Protein AF-A0A383DUD3-F1 (afdb_monomer_lite)

pLDDT: mean 82.38, std 15.71, range [41.19, 98.0]

Sequence (95 aa):
MNQDPKHRGFRQVLGIYVSGFALVLSGLLLNPTEAHAHVTDVVITHCTDVLGGKPFGETGVYEKCVGTIYFALDPQNPRNRIIVDLDKAPRNAMG

Organism: NCBI:txid408172

Secondary structure (DSSP, 8-state):
------SSSHHHHHHHHHHHHHHHHHHHH---------EEEEEEEEEEEGGGG---GGG---EEEEEEEEE---TTSGGGGGSTTGGGSPP-TT-

Foldseek 3Di:
DDDDDDDPPPVVVVVVVVVVVVVVVVVVPDDDDDPDPDFPDWFWPDKDWDPNQAQDPPVGTDIDIDTDIDDDDDCPPPVCVVPPCSVVDDDDPVD

Radius of gyration: 30.03 Å; chains: 1; bounding box: 88×54×44 Å

Structure (mmCIF, N/CA/C/O backbone):
data_AF-A0A383DUD3-F1
#
_entry.id   AF-A0A383DUD3-F1
#
loop_
_atom_site.group_PDB
_atom_site.id
_atom_site.type_symbol
_atom_site.label_atom_id
_atom_site.label_alt_id
_atom_site.label_comp_id
_atom_site.label_asym_id
_atom_site.label_entity_id
_atom_site.label_seq_id
_atom_site.pdbx_PDB_ins_code
_atom_site.Cartn_x
_atom_site.Cartn_y
_atom_site.Cartn_z
_atom_site.occupancy
_atom_site.B_iso_or_equiv
_atom_site.auth_seq_id
_atom_site.auth_comp_id
_atom_site.auth_asym_id
_atom_site.auth_atom_id
_atom_site.pdbx_PDB_model_num
ATOM 1 N N . MET A 1 1 ? 66.966 37.232 20.661 1.00 43.78 1 MET A N 1
ATOM 2 C CA . MET A 1 1 ? 66.063 38.177 19.962 1.00 43.78 1 MET A CA 1
ATOM 3 C C . MET A 1 1 ? 66.237 37.907 18.470 1.00 43.78 1 MET A C 1
ATOM 5 O O . MET A 1 1 ? 67.368 38.001 18.034 1.00 43.78 1 MET A O 1
ATOM 9 N N . ASN A 1 2 ? 65.290 37.490 17.636 1.00 41.19 2 ASN A N 1
ATOM 10 C CA . ASN A 1 2 ? 63.842 37.319 17.699 1.00 41.19 2 ASN A CA 1
ATOM 11 C C . ASN A 1 2 ? 63.472 36.262 16.623 1.00 41.19 2 ASN A C 1
ATOM 13 O O . ASN A 1 2 ? 64.225 36.087 15.668 1.00 41.19 2 ASN A O 1
ATOM 17 N N . GLN A 1 3 ? 62.373 35.536 16.810 1.00 53.53 3 GLN A N 1
ATOM 18 C CA . GLN A 1 3 ? 61.916 34.434 15.953 1.00 53.53 3 GLN A CA 1
ATOM 19 C C . GLN A 1 3 ? 61.424 34.921 14.583 1.00 53.53 3 GLN A C 1
ATOM 21 O O . GLN A 1 3 ? 60.824 35.989 14.511 1.00 53.53 3 GLN A O 1
ATOM 26 N N . ASP A 1 4 ? 61.555 34.092 13.541 1.00 51.50 4 ASP A N 1
ATOM 27 C CA . ASP A 1 4 ? 60.751 34.254 12.322 1.00 51.50 4 ASP A CA 1
ATOM 28 C C . ASP A 1 4 ? 60.089 32.916 11.919 1.00 51.50 4 ASP A C 1
ATOM 30 O O . ASP A 1 4 ? 60.698 32.075 11.250 1.00 51.50 4 ASP A O 1
ATOM 34 N N . PRO A 1 5 ? 58.854 32.636 12.385 1.00 55.66 5 PRO A N 1
ATOM 35 C CA . PRO A 1 5 ? 58.134 31.410 12.078 1.00 55.66 5 PRO A CA 1
ATOM 36 C C . PRO A 1 5 ? 57.076 31.690 11.001 1.00 55.66 5 PRO A C 1
ATOM 38 O O . PRO A 1 5 ? 55.918 31.938 11.328 1.00 55.66 5 PRO A O 1
ATOM 41 N N . LYS A 1 6 ? 57.424 31.649 9.704 1.00 58.34 6 LYS A N 1
ATOM 42 C CA . LYS A 1 6 ? 56.444 31.995 8.643 1.00 58.34 6 LYS A CA 1
ATOM 43 C C . LYS A 1 6 ? 56.205 30.960 7.540 1.00 58.34 6 LYS A C 1
ATOM 45 O O . LYS A 1 6 ? 55.457 31.229 6.606 1.00 58.34 6 LYS A O 1
ATOM 50 N N . HIS A 1 7 ? 56.740 29.743 7.650 1.00 52.66 7 HIS A N 1
ATOM 51 C CA . HIS A 1 7 ? 56.608 28.738 6.576 1.00 52.66 7 HIS A CA 1
ATOM 52 C C . HIS A 1 7 ? 55.563 27.633 6.829 1.00 52.66 7 HIS A C 1
ATOM 54 O O . HIS A 1 7 ? 55.370 26.770 5.975 1.00 52.66 7 HIS A O 1
ATOM 60 N N . ARG A 1 8 ? 54.853 27.642 7.970 1.00 57.06 8 ARG A N 1
ATOM 61 C CA . ARG A 1 8 ? 53.909 26.561 8.338 1.00 57.06 8 ARG A CA 1
ATOM 62 C C . ARG A 1 8 ? 52.466 26.732 7.825 1.00 57.06 8 ARG A C 1
ATOM 64 O O . ARG A 1 8 ? 51.769 25.733 7.706 1.00 57.06 8 ARG A O 1
ATOM 71 N N . GLY A 1 9 ? 52.022 27.948 7.480 1.00 55.56 9 GLY A N 1
ATOM 72 C CA . GLY A 1 9 ? 50.594 28.245 7.242 1.00 55.56 9 GLY A CA 1
ATOM 73 C C . GLY A 1 9 ? 50.043 27.971 5.833 1.00 55.56 9 GLY A C 1
ATOM 74 O O . GLY A 1 9 ? 4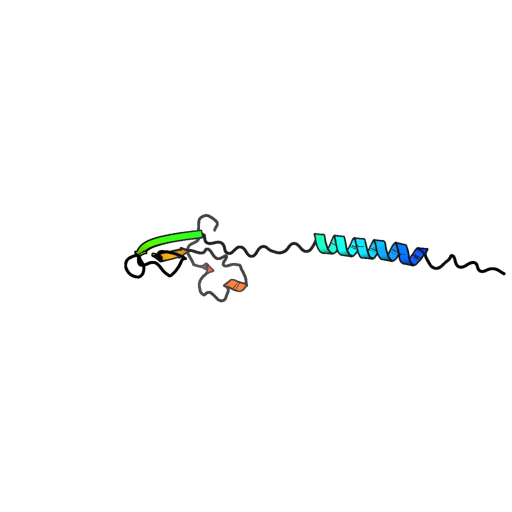8.858 27.690 5.686 1.00 55.56 9 GLY A O 1
ATOM 75 N N . PHE A 1 10 ? 50.869 28.005 4.780 1.00 56.69 10 PHE A N 1
ATOM 76 C CA . PHE A 1 10 ? 50.355 28.010 3.397 1.00 56.69 10 PHE A CA 1
ATOM 77 C C . PHE A 1 10 ? 49.831 26.641 2.922 1.00 56.69 10 PHE A C 1
ATOM 79 O O . PHE A 1 10 ? 48.830 26.556 2.217 1.00 56.69 10 PHE A O 1
ATOM 86 N N . ARG A 1 11 ? 50.462 25.545 3.364 1.00 53.06 11 ARG A N 1
ATOM 87 C CA . ARG A 1 11 ? 50.057 24.173 2.997 1.00 53.06 11 ARG A CA 1
ATOM 88 C C . ARG A 1 11 ? 48.820 23.689 3.764 1.00 53.06 11 ARG A C 1
ATOM 90 O O . ARG A 1 11 ? 48.091 22.846 3.256 1.00 53.06 11 ARG A O 1
ATOM 97 N N . GLN A 1 12 ? 48.579 24.220 4.965 1.00 57.03 12 GLN A N 1
ATOM 98 C CA . GLN A 1 12 ? 47.445 23.827 5.812 1.00 57.03 12 GLN A CA 1
ATOM 99 C C . GLN A 1 12 ? 46.134 24.483 5.361 1.00 57.03 12 GLN A C 1
ATOM 101 O O . GLN A 1 12 ? 45.109 23.813 5.288 1.00 57.03 12 GLN A O 1
ATOM 106 N N . VAL A 1 13 ? 46.176 25.764 4.984 1.00 58.31 13 VAL A N 1
ATOM 107 C CA . VAL A 1 13 ? 44.996 26.520 4.536 1.00 58.31 13 VAL A CA 1
ATOM 108 C C . VAL A 1 13 ? 44.449 25.979 3.209 1.00 58.31 13 VAL A C 1
ATOM 110 O O . VAL A 1 13 ? 43.247 25.761 3.087 1.00 58.31 13 VAL A O 1
ATOM 113 N N . LEU A 1 14 ? 45.322 25.668 2.243 1.00 59.53 14 LEU A N 1
ATOM 114 C CA . LEU A 1 14 ? 44.918 25.084 0.957 1.00 59.53 14 LEU A CA 1
ATOM 115 C C . LEU A 1 14 ? 44.279 23.689 1.122 1.00 59.53 14 LEU A C 1
ATOM 117 O O . LEU A 1 14 ? 43.297 23.376 0.454 1.00 59.53 14 LEU A O 1
ATOM 121 N N . GLY A 1 15 ? 44.789 22.875 2.054 1.00 60.00 15 GLY A N 1
ATOM 122 C CA . GLY A 1 15 ? 44.233 21.556 2.372 1.00 60.00 15 GLY A CA 1
ATOM 123 C C . GLY A 1 15 ? 42.827 21.611 2.982 1.00 60.00 15 GLY A C 1
ATOM 124 O O . GLY A 1 15 ? 41.992 20.767 2.657 1.00 60.00 15 GLY A O 1
ATOM 125 N N . ILE A 1 16 ? 42.535 22.626 3.805 1.00 63.97 16 ILE A N 1
ATOM 126 C CA . ILE A 1 16 ? 41.193 22.860 4.368 1.00 63.97 16 ILE A CA 1
ATOM 127 C C . ILE A 1 16 ? 40.192 23.207 3.263 1.00 63.97 16 ILE A C 1
ATOM 129 O O . ILE A 1 16 ? 39.093 22.660 3.255 1.00 63.97 16 ILE A O 1
ATOM 133 N N . TYR A 1 17 ? 40.572 24.047 2.295 1.00 63.22 17 TYR A N 1
ATOM 134 C CA . TYR A 1 17 ? 39.687 24.399 1.180 1.00 63.22 17 TYR A CA 1
ATOM 135 C C . TYR A 1 17 ? 39.412 23.220 0.246 1.00 63.22 17 TYR A C 1
ATOM 137 O O . TYR A 1 17 ? 38.268 23.024 -0.151 1.00 63.22 17 TYR A O 1
ATOM 145 N N . VAL A 1 18 ? 40.418 22.395 -0.059 1.00 72.31 18 VAL A N 1
ATOM 146 C CA . VAL A 1 18 ? 40.230 21.179 -0.871 1.00 72.31 18 VAL A CA 1
ATOM 147 C C . VAL A 1 18 ? 39.339 20.166 -0.145 1.00 72.31 18 VAL A C 1
ATOM 149 O O . VAL A 1 18 ? 38.449 19.585 -0.759 1.00 72.31 18 VAL A O 1
ATOM 152 N N . SER A 1 19 ? 39.526 19.996 1.167 1.00 68.81 19 SER A N 1
ATOM 153 C CA . SER A 1 19 ? 38.714 19.078 1.980 1.00 68.81 19 SER A CA 1
ATOM 154 C C . SER A 1 19 ? 37.276 19.578 2.145 1.00 68.81 19 SER A C 1
ATOM 156 O O . SER A 1 19 ? 36.333 18.801 2.027 1.00 68.8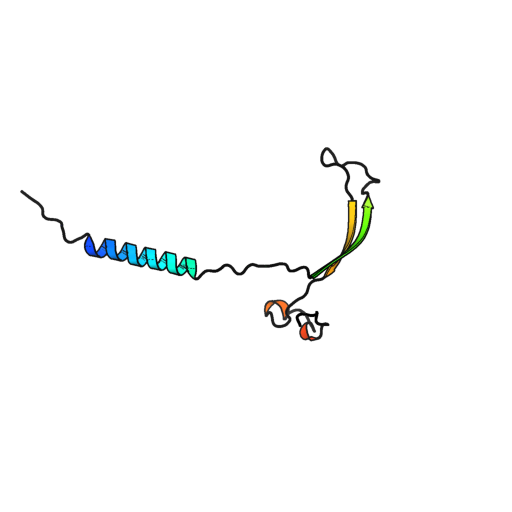1 19 SER A O 1
ATOM 158 N N . GLY A 1 20 ? 37.095 20.884 2.359 1.00 71.62 20 GLY A N 1
ATOM 159 C CA . GLY A 1 20 ? 35.782 21.524 2.415 1.00 71.62 20 GLY A CA 1
ATOM 160 C C . GLY A 1 20 ? 35.049 21.446 1.077 1.00 71.62 20 GLY A C 1
ATOM 161 O O . GLY A 1 20 ? 33.876 21.087 1.043 1.00 71.62 20 GLY A O 1
ATOM 162 N N . PHE A 1 21 ? 35.751 21.685 -0.034 1.00 78.56 21 PHE A N 1
ATOM 163 C CA . PHE A 1 21 ? 35.190 21.547 -1.377 1.00 78.56 21 PHE A CA 1
ATOM 164 C C . PHE A 1 21 ? 34.797 20.098 -1.685 1.00 78.56 21 PHE A C 1
ATOM 166 O O . PHE A 1 21 ? 33.704 19.863 -2.187 1.00 78.56 21 PHE A O 1
ATOM 173 N N . ALA A 1 22 ? 35.630 19.118 -1.320 1.00 78.44 22 ALA A N 1
ATOM 174 C CA . ALA A 1 22 ? 35.321 17.699 -1.497 1.00 78.44 22 ALA A CA 1
ATOM 175 C C . ALA A 1 22 ? 34.101 17.245 -0.674 1.00 78.44 22 ALA A C 1
ATOM 177 O O . ALA A 1 22 ? 33.298 16.454 -1.165 1.00 78.44 22 ALA A O 1
ATOM 178 N N . LEU A 1 23 ? 33.919 17.765 0.546 1.00 79.88 23 LEU A N 1
ATOM 179 C CA . LEU A 1 23 ? 32.739 17.474 1.370 1.00 79.88 23 LEU A CA 1
ATOM 180 C C . LEU A 1 23 ? 31.460 18.091 0.793 1.00 79.88 23 LEU A C 1
ATOM 182 O O . LEU A 1 23 ? 30.428 17.424 0.770 1.00 79.88 23 LEU A O 1
ATOM 186 N N . VAL A 1 24 ? 31.530 19.321 0.275 1.00 80.12 24 VAL A N 1
ATOM 187 C CA . VAL A 1 24 ? 30.397 19.963 -0.412 1.00 80.12 24 VAL A CA 1
ATOM 188 C C . VAL A 1 24 ? 30.046 19.215 -1.701 1.00 80.12 24 VAL A C 1
ATOM 190 O O . VAL A 1 24 ? 28.871 18.963 -1.956 1.00 80.12 24 VAL A O 1
ATOM 193 N N . LEU A 1 25 ? 31.048 18.797 -2.484 1.00 80.94 25 LEU A N 1
ATOM 194 C CA . LEU A 1 25 ? 30.828 18.022 -3.708 1.00 80.94 25 LEU A CA 1
ATOM 195 C C . LEU A 1 25 ? 30.208 16.653 -3.408 1.00 80.94 25 LEU A C 1
ATOM 197 O O . LEU A 1 25 ? 29.281 16.235 -4.091 1.00 80.94 25 LEU A O 1
ATOM 201 N N . SER A 1 26 ? 30.696 15.971 -2.369 1.00 76.50 26 SER A N 1
ATOM 202 C CA . SER A 1 26 ? 30.142 14.694 -1.915 1.00 76.50 26 SER A CA 1
ATOM 203 C C . SER A 1 26 ? 28.686 14.858 -1.470 1.00 76.50 26 SER A C 1
ATOM 205 O O . SER A 1 26 ? 27.815 14.136 -1.941 1.00 76.50 26 SER A O 1
ATOM 207 N N . GLY A 1 27 ? 28.384 15.881 -0.662 1.00 75.69 27 GLY A N 1
ATOM 208 C CA . GLY A 1 27 ? 27.014 16.186 -0.241 1.00 75.69 27 GLY A CA 1
ATOM 209 C C . GLY A 1 27 ? 26.056 16.469 -1.404 1.00 75.69 27 GLY A C 1
ATOM 210 O O . GLY A 1 27 ? 24.899 16.072 -1.339 1.00 75.69 27 GLY A O 1
ATOM 211 N N . LEU A 1 28 ? 26.537 17.087 -2.490 1.00 74.81 28 LEU A N 1
ATOM 212 C CA . LEU A 1 28 ? 25.730 17.352 -3.688 1.00 74.81 28 LEU A CA 1
ATOM 213 C C . LEU A 1 28 ? 25.467 16.090 -4.535 1.00 74.81 28 LEU A C 1
ATOM 215 O O . LEU A 1 28 ? 24.488 16.031 -5.277 1.00 74.81 28 LEU A O 1
ATOM 219 N N . LEU A 1 29 ? 26.337 15.081 -4.441 1.00 77.38 29 LEU A N 1
ATOM 220 C CA . LEU A 1 29 ? 26.216 13.825 -5.188 1.00 77.38 29 LEU A CA 1
ATOM 221 C C . LEU A 1 29 ? 25.350 12.781 -4.467 1.00 77.38 29 LEU A C 1
ATOM 223 O O . LEU A 1 29 ? 24.783 11.906 -5.122 1.00 77.38 29 LEU A O 1
ATOM 227 N N . LEU A 1 30 ? 25.209 12.868 -3.141 1.00 76.94 30 LEU A N 1
ATOM 228 C CA . LEU A 1 30 ? 24.330 11.990 -2.368 1.00 76.94 30 LEU A CA 1
ATOM 229 C C . LEU A 1 30 ? 22.888 12.518 -2.366 1.00 76.94 30 LEU A C 1
ATOM 231 O O . LEU A 1 30 ? 22.425 13.106 -1.393 1.00 76.94 30 LEU A O 1
ATOM 235 N N . ASN A 1 31 ? 22.151 12.257 -3.447 1.00 73.00 31 ASN A N 1
ATOM 236 C CA . ASN A 1 31 ? 20.699 12.432 -3.446 1.00 73.00 31 ASN A CA 1
ATOM 237 C C . ASN A 1 31 ? 20.044 11.208 -2.780 1.00 73.00 31 ASN A C 1
ATOM 239 O O . ASN A 1 31 ? 20.218 10.091 -3.281 1.00 73.00 31 ASN A O 1
ATOM 243 N N . PRO A 1 32 ? 19.306 11.364 -1.664 1.00 72.19 32 PRO A N 1
ATOM 244 C CA . PRO A 1 32 ? 18.534 10.262 -1.111 1.00 72.19 32 PRO A CA 1
ATOM 245 C C . PRO A 1 32 ? 17.482 9.832 -2.137 1.00 72.19 32 PRO 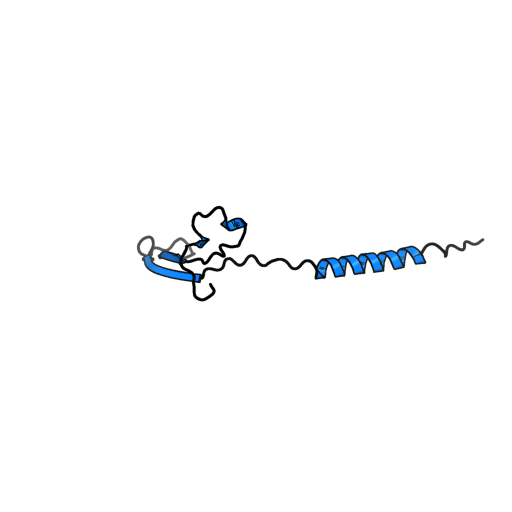A C 1
ATOM 247 O O . PRO A 1 32 ? 16.750 10.657 -2.679 1.00 72.19 32 PRO A O 1
ATOM 250 N N . THR A 1 33 ? 17.412 8.532 -2.421 1.00 71.62 33 THR A N 1
ATOM 251 C CA . THR A 1 33 ? 16.309 7.991 -3.218 1.00 71.62 33 THR A CA 1
ATOM 252 C C . THR A 1 33 ? 15.060 8.021 -2.347 1.00 71.62 33 THR A C 1
ATOM 254 O O . THR A 1 33 ? 15.006 7.363 -1.307 1.00 71.62 33 THR A O 1
ATOM 257 N N . GLU A 1 34 ? 14.079 8.840 -2.720 1.00 64.12 34 GLU A N 1
ATOM 258 C CA . GLU A 1 34 ? 12.811 8.894 -2.002 1.00 64.12 34 GLU A CA 1
ATOM 259 C C . GLU A 1 34 ? 12.120 7.531 -2.112 1.00 64.12 34 GLU A C 1
ATOM 261 O O . GLU A 1 34 ? 11.746 7.074 -3.195 1.00 64.12 34 GLU A O 1
ATOM 266 N N . ALA A 1 35 ? 11.976 6.853 -0.975 1.00 63.22 35 ALA A N 1
ATOM 267 C CA . ALA A 1 35 ? 11.191 5.635 -0.877 1.00 63.22 35 ALA A CA 1
ATOM 268 C C . ALA A 1 35 ? 9.704 6.015 -0.862 1.00 63.22 35 ALA A C 1
ATOM 270 O O . ALA A 1 35 ? 9.089 6.136 0.195 1.00 63.22 35 ALA A O 1
ATOM 271 N N . HIS A 1 36 ? 9.132 6.234 -2.044 1.00 65.25 36 HIS A N 1
ATOM 272 C CA . HIS A 1 36 ? 7.698 6.461 -2.194 1.00 65.25 36 HIS A CA 1
ATOM 273 C C . HIS A 1 36 ? 6.939 5.141 -2.071 1.00 65.25 36 HIS A C 1
ATOM 275 O O . HIS A 1 36 ? 7.099 4.239 -2.894 1.00 65.25 36 HIS A O 1
ATOM 281 N N . ALA A 1 37 ? 6.080 5.029 -1.059 1.00 64.25 37 ALA A N 1
ATOM 282 C CA . ALA A 1 37 ? 5.080 3.971 -0.991 1.00 64.25 37 ALA A CA 1
ATOM 283 C C . ALA A 1 37 ? 3.884 4.384 -1.861 1.00 64.25 37 ALA A C 1
ATOM 285 O O . ALA A 1 37 ? 2.962 5.047 -1.391 1.00 64.25 37 ALA A O 1
ATOM 286 N N . HIS A 1 38 ? 3.931 4.061 -3.154 1.00 74.88 38 HIS A N 1
ATOM 287 C CA . HIS A 1 38 ? 2.900 4.495 -4.095 1.00 74.88 38 HIS A CA 1
ATOM 288 C C . HIS A 1 38 ? 1.684 3.559 -4.038 1.00 74.88 38 HIS A C 1
ATOM 290 O O . HIS A 1 38 ? 1.655 2.496 -4.660 1.00 74.88 38 HIS A O 1
ATOM 296 N N . VAL A 1 39 ? 0.681 3.952 -3.254 1.00 87.88 39 VAL A N 1
ATOM 297 C CA . VAL A 1 39 ? -0.670 3.388 -3.341 1.00 87.88 39 VAL A CA 1
ATOM 298 C C . VAL A 1 39 ? -1.292 3.888 -4.638 1.00 87.88 39 VAL A C 1
ATOM 300 O O . VAL A 1 39 ? -1.351 5.094 -4.860 1.00 87.88 39 VAL A O 1
ATOM 303 N N . THR A 1 40 ? -1.740 2.979 -5.500 1.00 90.94 40 THR A N 1
ATOM 304 C CA . THR A 1 40 ? -2.370 3.368 -6.769 1.00 90.94 40 THR A CA 1
ATOM 305 C C . THR A 1 40 ? -3.865 3.580 -6.632 1.00 90.94 40 THR A C 1
ATOM 307 O O . THR A 1 40 ? -4.426 4.355 -7.397 1.00 90.94 40 THR A O 1
ATOM 310 N N . ASP A 1 41 ? -4.509 2.887 -5.688 1.00 92.06 41 ASP A N 1
ATOM 311 C CA . ASP A 1 41 ? -5.935 3.066 -5.424 1.00 92.06 41 ASP A CA 1
ATOM 312 C C . ASP A 1 41 ? -6.321 2.622 -4.002 1.00 92.06 41 ASP A C 1
ATOM 314 O O . ASP A 1 41 ? -5.707 1.712 -3.433 1.00 92.06 41 ASP A O 1
ATOM 318 N N . VAL A 1 42 ? -7.355 3.248 -3.438 1.00 95.12 42 VAL A N 1
ATOM 319 C CA . VAL A 1 42 ? -7.948 2.906 -2.138 1.00 95.12 42 VAL A CA 1
ATOM 320 C C . VAL A 1 42 ? -9.459 2.837 -2.289 1.00 95.12 42 VAL A C 1
ATOM 322 O O . VAL A 1 42 ? -10.140 3.853 -2.407 1.00 95.12 42 VAL A O 1
ATOM 325 N N . VAL A 1 43 ? -9.999 1.627 -2.204 1.00 97.19 43 VAL A N 1
ATOM 326 C CA . VAL A 1 43 ? -11.436 1.377 -2.305 1.00 97.19 43 VAL A CA 1
ATOM 327 C C . VAL A 1 43 ? -11.980 1.047 -0.924 1.00 97.19 43 VAL A C 1
ATOM 329 O O . VAL A 1 43 ? -11.780 -0.057 -0.422 1.00 97.19 43 VAL A O 1
ATOM 332 N N . ILE A 1 44 ? -12.695 1.985 -0.304 1.00 97.69 44 ILE A N 1
ATOM 333 C CA . ILE A 1 44 ? -13.409 1.741 0.955 1.00 97.69 44 ILE A CA 1
ATOM 334 C C . ILE A 1 44 ? -14.773 1.137 0.627 1.00 97.69 44 ILE A C 1
ATOM 336 O O . ILE A 1 44 ? -15.587 1.753 -0.053 1.00 97.69 44 ILE A O 1
ATOM 340 N N . THR A 1 45 ? -15.027 -0.078 1.108 1.00 97.94 45 THR A N 1
ATOM 341 C CA . THR A 1 45 ? -16.288 -0.788 0.863 1.00 97.94 45 THR A CA 1
ATOM 342 C C . THR A 1 45 ? -17.368 -0.371 1.853 1.00 97.94 45 THR A C 1
ATOM 344 O O . THR A 1 45 ? -18.515 -0.186 1.462 1.00 97.94 45 THR A O 1
ATOM 347 N N . HIS A 1 46 ? -17.027 -0.238 3.136 1.00 97.50 46 HIS A N 1
ATOM 348 C CA . HIS A 1 46 ? -17.941 0.300 4.143 1.00 97.50 46 HIS A CA 1
ATOM 349 C C . HIS A 1 46 ? -17.182 0.803 5.367 1.00 97.50 46 HIS A C 1
ATOM 351 O O . HIS A 1 46 ? -16.092 0.316 5.672 1.00 97.50 46 HIS A O 1
ATOM 357 N N . CYS A 1 47 ? -17.803 1.724 6.099 1.00 98.00 47 CYS A N 1
ATOM 358 C CA . CYS A 1 47 ? -17.402 2.108 7.445 1.00 98.00 47 CYS A CA 1
ATOM 359 C C . CYS A 1 47 ? -18.582 1.902 8.398 1.00 98.00 47 CYS A C 1
ATOM 361 O O . CYS A 1 47 ? -19.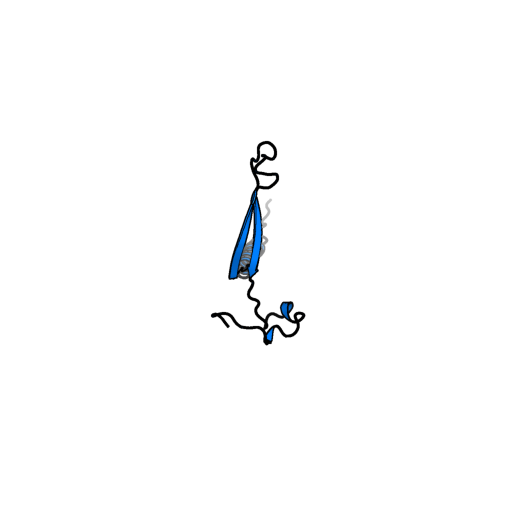740 1.999 7.993 1.00 98.00 47 CYS A O 1
ATOM 363 N N . THR A 1 48 ? -18.287 1.563 9.649 1.00 97.44 48 THR A N 1
ATOM 364 C CA . THR A 1 48 ? -19.285 1.424 10.711 1.00 97.44 48 THR A CA 1
ATOM 365 C C . THR A 1 48 ? -18.756 2.011 12.003 1.00 97.44 48 THR A C 1
ATOM 367 O O . THR A 1 48 ? -17.573 1.861 12.314 1.00 97.44 48 THR A O 1
ATOM 370 N N . ASP A 1 49 ? -19.650 2.585 12.800 1.00 97.62 49 ASP A N 1
ATOM 371 C CA . ASP A 1 49 ? -19.307 3.054 14.134 1.00 97.62 49 ASP A CA 1
ATOM 372 C C . ASP A 1 49 ? -18.795 1.909 15.007 1.00 97.62 49 ASP A C 1
ATOM 374 O O . ASP A 1 49 ? -19.390 0.828 15.105 1.00 97.62 49 ASP A O 1
ATOM 378 N N . VAL A 1 50 ? -17.699 2.170 15.706 1.00 96.56 50 VAL A N 1
ATOM 379 C CA . VAL A 1 50 ? -17.196 1.298 16.760 1.00 96.56 50 VAL A CA 1
ATOM 380 C C . VAL A 1 50 ? -18.033 1.527 18.018 1.00 96.56 50 VAL A C 1
ATOM 382 O O . VAL A 1 50 ? -18.356 2.657 18.378 1.00 96.56 50 VAL A O 1
ATOM 385 N N . LEU A 1 51 ? -18.415 0.436 18.692 1.00 95.38 51 LEU A N 1
ATOM 386 C CA . LEU A 1 51 ? -19.222 0.462 19.923 1.00 95.38 51 LEU A CA 1
ATOM 387 C C . LEU A 1 51 ? -20.534 1.270 19.810 1.00 95.38 51 LEU A C 1
ATOM 389 O O . LEU A 1 51 ? -21.010 1.809 20.811 1.00 95.38 51 LEU A O 1
ATOM 393 N N . GLY A 1 52 ? -21.121 1.350 18.611 1.00 94.06 52 GLY A N 1
ATOM 394 C CA . GLY A 1 52 ? -22.352 2.108 18.363 1.00 94.06 52 GLY A CA 1
ATOM 395 C C . GLY A 1 52 ? -22.192 3.615 18.579 1.00 94.06 52 GLY A C 1
ATOM 396 O O . GLY A 1 52 ? -23.109 4.252 19.089 1.00 94.06 52 GLY A O 1
ATOM 397 N N . GLY A 1 53 ? -21.008 4.160 18.283 1.00 95.38 53 GLY A N 1
ATOM 398 C CA . GLY A 1 53 ? -20.727 5.594 18.366 1.00 95.38 53 GLY A CA 1
ATOM 399 C C . GLY A 1 53 ? -20.374 6.069 19.775 1.00 95.38 53 GLY A C 1
ATOM 400 O O . GLY A 1 53 ? -20.399 7.265 20.053 1.00 95.38 53 GLY A O 1
ATOM 401 N N . LYS A 1 54 ? -20.051 5.155 20.699 1.00 96.62 54 LYS A N 1
ATOM 402 C CA . LYS A 1 54 ? -19.560 5.545 22.025 1.00 96.62 54 LYS A CA 1
ATOM 403 C C . LYS A 1 54 ? -18.152 6.147 21.911 1.00 96.62 54 LYS A C 1
ATOM 405 O O . LYS A 1 54 ? -17.294 5.543 21.266 1.00 96.62 54 LYS A O 1
ATOM 410 N N . PRO A 1 55 ? -17.885 7.295 22.555 1.00 95.12 55 PRO A N 1
ATOM 411 C CA . PRO A 1 55 ? -16.576 7.927 22.506 1.00 95.12 55 PRO A CA 1
ATOM 412 C C . PRO A 1 55 ? -15.539 7.147 23.318 1.00 95.12 55 PRO A C 1
ATOM 414 O O . PRO A 1 55 ? -15.855 6.525 24.336 1.00 95.12 55 PRO A O 1
ATOM 417 N N . PHE A 1 56 ? -14.282 7.231 22.890 1.00 93.88 56 PHE A N 1
ATOM 418 C CA . PHE A 1 56 ? -13.136 6.693 23.608 1.00 93.88 56 PHE A CA 1
ATOM 419 C C . PHE A 1 56 ? -12.373 7.828 24.303 1.00 93.88 56 PHE A C 1
ATOM 421 O O . PHE A 1 56 ? -11.529 8.496 23.703 1.00 93.88 56 PHE A O 1
ATOM 428 N N . GLY A 1 57 ? -12.702 8.066 25.577 1.00 93.12 57 GLY A N 1
ATOM 429 C CA . GLY A 1 57 ? -12.134 9.169 26.358 1.00 93.12 57 GLY A CA 1
ATOM 430 C C . GLY A 1 57 ? -12.379 10.530 25.699 1.00 93.12 57 GLY A C 1
ATOM 431 O O . GLY A 1 57 ? -13.457 10.782 25.163 1.00 93.12 57 GLY A O 1
ATOM 432 N N . GLU A 1 58 ? -11.365 11.393 25.717 1.00 96.00 58 GLU A N 1
ATOM 433 C CA . GLU A 1 58 ? -11.425 12.728 25.104 1.00 96.00 58 GLU A CA 1
ATOM 434 C C . GLU A 1 58 ? -11.222 12.714 23.579 1.00 96.00 58 GLU A C 1
ATOM 436 O O . GLU A 1 58 ? -11.517 13.704 22.917 1.00 96.00 58 GLU A O 1
ATOM 441 N N . THR A 1 59 ? -10.750 11.605 22.995 1.00 94.94 59 THR A N 1
ATOM 442 C CA . THR A 1 59 ? -10.489 11.517 21.546 1.00 94.94 59 THR A CA 1
ATOM 443 C C . THR A 1 59 ? -11.772 11.444 20.714 1.00 94.94 59 THR A C 1
ATOM 445 O O . THR A 1 59 ? -11.760 11.803 19.541 1.00 94.94 59 THR A O 1
ATOM 448 N N . GLY A 1 60 ? -12.889 11.025 21.319 1.00 94.19 60 GLY A N 1
ATOM 449 C CA . GLY A 1 60 ? -14.195 10.994 20.664 1.00 94.19 60 GLY A CA 1
ATOM 450 C C . GLY A 1 60 ? -14.528 9.652 20.013 1.00 94.19 60 GLY A C 1
ATOM 451 O O . GLY 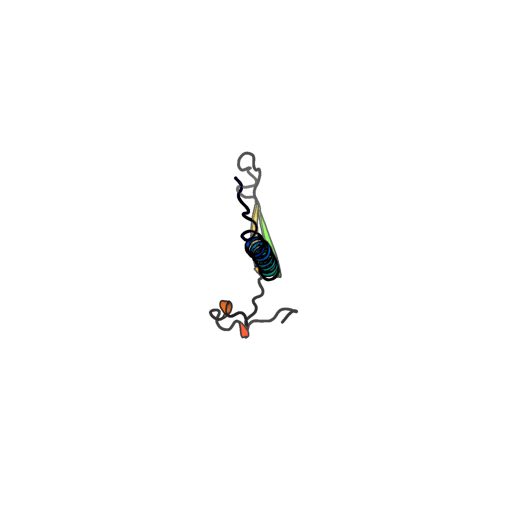A 1 60 ? -14.042 8.600 20.429 1.00 94.19 60 GLY A O 1
ATOM 452 N N . VAL A 1 61 ? -15.456 9.684 19.060 1.00 97.12 61 VAL A N 1
ATOM 453 C CA . VAL A 1 61 ? -16.027 8.494 18.414 1.00 97.12 61 VAL A CA 1
ATOM 454 C C . VAL A 1 61 ? -15.091 7.930 17.348 1.00 97.12 61 VAL A C 1
ATOM 456 O O . VAL A 1 61 ? -14.302 8.661 16.758 1.00 97.12 61 VAL A O 1
ATOM 459 N N . TYR A 1 62 ? -15.187 6.625 17.104 1.00 97.06 62 TYR A N 1
ATOM 460 C CA . TYR A 1 62 ? -14.354 5.924 16.130 1.00 97.06 62 TYR A CA 1
ATOM 461 C C . TYR A 1 62 ? -15.209 5.171 15.123 1.00 97.06 62 TYR A C 1
ATOM 463 O O . TYR A 1 62 ? -16.245 4.606 15.473 1.00 97.06 62 TYR A O 1
ATOM 471 N N . GLU A 1 63 ? -14.691 5.068 13.906 1.00 97.06 63 GLU A N 1
ATOM 472 C CA . GLU A 1 63 ? -15.238 4.229 12.849 1.00 97.06 63 GLU A CA 1
ATOM 473 C C . GLU A 1 63 ? -14.252 3.118 12.486 1.00 97.06 63 GLU A C 1
ATOM 475 O O . GLU A 1 63 ? -13.031 3.294 12.478 1.00 97.06 63 GLU A O 1
ATOM 480 N N . LYS A 1 64 ? -14.795 1.950 12.153 1.00 96.50 64 LYS A N 1
ATOM 481 C CA . LYS A 1 64 ? -14.075 0.863 11.502 1.00 96.50 64 LYS A CA 1
ATOM 482 C C . LYS A 1 64 ? -14.416 0.896 10.021 1.00 96.50 64 LYS A C 1
ATOM 484 O O . LYS A 1 64 ? -15.540 0.566 9.651 1.00 96.50 64 LYS A O 1
ATOM 489 N N . CYS A 1 65 ? -13.429 1.201 9.189 1.00 97.44 65 CYS A N 1
ATOM 490 C CA . CYS A 1 65 ? -13.537 1.108 7.737 1.00 97.44 65 CYS A CA 1
ATOM 491 C C . CYS A 1 65 ? -12.923 -0.194 7.215 1.00 97.44 65 CYS A C 1
ATOM 493 O O . CYS A 1 65 ? -11.873 -0.637 7.681 1.00 97.44 65 CYS A O 1
ATOM 495 N N . VAL A 1 66 ? -13.582 -0.809 6.238 1.00 97.94 66 VAL A N 1
ATOM 496 C CA . VAL A 1 66 ? -13.131 -2.019 5.546 1.00 97.94 66 VAL A CA 1
ATOM 497 C C . VAL A 1 66 ? -13.085 -1.728 4.054 1.00 97.94 66 VAL A C 1
ATOM 499 O O . VAL A 1 66 ? -14.021 -1.154 3.497 1.00 97.94 66 VAL A O 1
ATOM 502 N N . GLY A 1 67 ? -12.000 -2.137 3.404 1.00 97.44 67 GLY A N 1
ATOM 503 C CA . GLY A 1 67 ? -11.770 -1.876 1.991 1.00 97.44 67 GLY A CA 1
ATOM 504 C C . GLY A 1 67 ? -10.558 -2.617 1.439 1.00 97.44 67 GLY A C 1
ATOM 505 O O . GLY A 1 67 ? -9.982 -3.479 2.104 1.00 97.44 67 GLY A O 1
ATOM 506 N N . THR A 1 68 ? -10.166 -2.261 0.220 1.00 97.00 68 THR A N 1
ATOM 507 C CA . THR A 1 68 ? -9.009 -2.807 -0.494 1.00 97.00 68 THR A CA 1
ATOM 508 C C . THR A 1 68 ? -8.077 -1.680 -0.915 1.00 97.00 68 THR A C 1
ATOM 510 O O . THR A 1 68 ? -8.517 -0.671 -1.458 1.00 97.00 68 THR A O 1
ATOM 513 N N . ILE A 1 69 ? -6.783 -1.869 -0.672 1.00 95.38 69 ILE A N 1
ATOM 514 C CA . ILE A 1 69 ? -5.726 -0.972 -1.135 1.00 95.38 69 ILE A CA 1
ATOM 515 C C . ILE A 1 69 ? -4.980 -1.686 -2.257 1.00 95.38 69 ILE A C 1
ATOM 517 O O . ILE A 1 69 ? -4.576 -2.839 -2.095 1.00 95.38 69 ILE A O 1
ATOM 521 N N . TYR A 1 70 ? -4.794 -0.995 -3.376 1.00 92.81 70 TYR A N 1
ATOM 522 C CA . TYR A 1 70 ? -4.073 -1.500 -4.535 1.00 92.81 70 TYR A CA 1
ATOM 523 C C . TYR A 1 70 ? -2.699 -0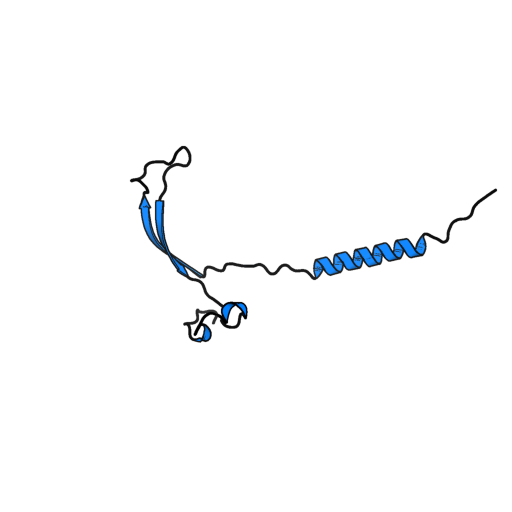.848 -4.645 1.00 92.81 70 TYR A C 1
ATOM 525 O O . TYR A 1 70 ? -2.532 0.358 -4.446 1.00 92.81 70 TYR A O 1
ATOM 533 N N . PHE A 1 71 ? -1.722 -1.671 -5.009 1.00 90.69 71 PHE A N 1
ATOM 534 C CA . PHE A 1 71 ? -0.351 -1.265 -5.278 1.00 90.69 71 PHE A CA 1
ATOM 535 C C . PHE A 1 71 ? 0.039 -1.720 -6.680 1.00 90.69 71 PHE A C 1
ATOM 537 O O . PHE A 1 71 ? -0.362 -2.800 -7.117 1.00 90.69 71 PHE A O 1
ATOM 544 N N . ALA A 1 72 ? 0.872 -0.928 -7.351 1.00 90.69 72 ALA A N 1
ATOM 545 C CA . ALA A 1 72 ? 1.574 -1.353 -8.552 1.00 90.69 72 ALA A CA 1
ATOM 546 C C . ALA A 1 72 ? 3.042 -1.616 -8.217 1.00 90.69 72 ALA A C 1
ATOM 548 O O . ALA A 1 72 ? 3.679 -0.844 -7.500 1.00 90.69 72 ALA A O 1
ATOM 549 N N . LEU A 1 73 ? 3.572 -2.718 -8.738 1.00 90.12 73 LEU A N 1
ATOM 550 C CA . LEU A 1 73 ? 4.952 -3.134 -8.532 1.00 90.12 73 LEU A CA 1
ATOM 551 C C . LEU A 1 73 ? 5.651 -3.206 -9.883 1.00 90.12 73 LEU A C 1
ATOM 553 O O . LEU A 1 73 ? 5.110 -3.794 -10.813 1.00 90.12 73 LEU A O 1
ATOM 557 N N . ASP A 1 74 ? 6.865 -2.664 -9.965 1.00 90.25 74 ASP A N 1
ATOM 558 C CA . ASP A 1 74 ? 7.737 -2.884 -11.118 1.00 90.25 74 ASP A CA 1
ATOM 559 C C . ASP A 1 74 ? 8.306 -4.314 -11.065 1.00 90.25 74 ASP A C 1
ATOM 561 O O . ASP A 1 74 ? 9.049 -4.638 -10.125 1.00 90.25 74 ASP A O 1
ATOM 565 N N . PRO A 1 75 ? 8.010 -5.184 -12.046 1.00 91.94 75 PRO A N 1
ATOM 566 C CA . PRO A 1 75 ? 8.520 -6.553 -12.049 1.00 91.94 75 PRO A CA 1
ATOM 567 C C . PRO A 1 75 ? 10.020 -6.641 -12.349 1.00 91.94 75 PRO A C 1
ATOM 569 O O . PRO A 1 75 ? 10.643 -7.657 -12.049 1.00 91.94 75 PRO A O 1
ATOM 572 N N . GLN A 1 76 ? 10.622 -5.586 -12.908 1.00 91.44 76 GLN A N 1
ATOM 573 C CA . GLN A 1 76 ? 12.066 -5.518 -13.152 1.00 91.44 76 GLN A CA 1
ATOM 574 C C . GLN A 1 76 ? 12.862 -5.151 -11.896 1.00 91.44 76 GLN A C 1
ATOM 576 O O . GLN A 1 76 ? 14.081 -5.353 -11.857 1.00 91.44 76 GLN A O 1
ATOM 581 N N . ASN A 1 77 ? 12.198 -4.674 -10.838 1.00 91.38 77 ASN A N 1
ATOM 582 C CA . ASN A 1 77 ? 12.859 -4.379 -9.577 1.00 91.38 77 ASN A CA 1
ATOM 583 C C . ASN A 1 77 ? 13.441 -5.671 -8.967 1.00 91.38 77 ASN A C 1
ATOM 585 O O . ASN A 1 77 ? 12.685 -6.595 -8.649 1.00 91.38 77 ASN A O 1
ATOM 589 N N . PRO A 1 78 ? 14.765 -5.752 -8.718 1.00 91.88 78 PRO A N 1
ATOM 590 C CA . PRO A 1 78 ? 15.392 -6.954 -8.173 1.00 91.88 78 PRO A CA 1
ATOM 591 C C . PRO A 1 78 ? 14.789 -7.438 -6.850 1.00 91.88 78 PRO A C 1
ATOM 593 O O . PRO A 1 78 ? 14.810 -8.638 -6.582 1.00 91.88 78 PRO A O 1
ATOM 596 N N . ARG A 1 79 ? 14.225 -6.530 -6.040 1.00 91.38 79 ARG A N 1
ATOM 597 C CA . ARG A 1 79 ? 13.563 -6.867 -4.769 1.00 91.38 79 ARG A CA 1
ATOM 598 C C . ARG A 1 79 ? 12.257 -7.638 -4.966 1.00 91.38 79 ARG A C 1
ATOM 600 O O . ARG A 1 79 ? 11.875 -8.406 -4.091 1.00 91.38 79 ARG A O 1
ATOM 607 N N . ASN A 1 80 ? 11.610 -7.476 -6.118 1.00 93.00 80 ASN A N 1
ATOM 608 C CA . ASN A 1 80 ? 10.324 -8.093 -6.427 1.00 93.00 80 ASN A CA 1
ATOM 609 C C . ASN A 1 80 ? 10.460 -9.477 -7.082 1.00 93.00 80 ASN A C 1
ATOM 611 O O . ASN A 1 80 ? 9.462 -10.167 -7.251 1.00 93.00 80 ASN A O 1
ATOM 615 N N . ARG A 1 81 ? 11.683 -9.931 -7.396 1.00 90.75 81 ARG A N 1
ATOM 616 C CA . ARG A 1 81 ? 11.951 -11.231 -8.051 1.00 90.75 81 ARG A CA 1
ATOM 617 C C . ARG A 1 81 ? 11.483 -12.452 -7.260 1.00 90.75 81 ARG A C 1
ATOM 619 O O . ARG A 1 81 ? 11.364 -13.530 -7.827 1.00 90.75 81 ARG A O 1
ATOM 626 N N . ILE A 1 82 ? 11.263 -12.299 -5.955 1.00 95.75 82 ILE A N 1
ATOM 627 C CA . ILE A 1 82 ? 10.716 -13.361 -5.102 1.00 95.75 82 ILE A CA 1
ATOM 628 C C . ILE A 1 82 ? 9.224 -13.614 -5.369 1.00 95.75 82 ILE A C 1
ATOM 630 O O . ILE A 1 82 ? 8.704 -14.669 -5.016 1.00 95.75 82 ILE A O 1
ATOM 634 N N . ILE A 1 83 ? 8.531 -12.657 -5.990 1.00 93.81 83 ILE A N 1
ATOM 635 C CA . ILE A 1 83 ? 7.110 -12.758 -6.304 1.00 93.81 83 ILE A CA 1
ATOM 636 C C . ILE A 1 83 ? 6.969 -13.539 -7.611 1.00 93.81 83 ILE A C 1
ATOM 638 O O . ILE A 1 83 ? 7.363 -13.077 -8.681 1.00 93.81 83 ILE A O 1
ATOM 642 N N . VAL A 1 84 ? 6.413 -14.744 -7.509 1.00 97.00 84 VAL A N 1
ATOM 643 C CA . VAL A 1 84 ? 6.192 -15.641 -8.648 1.00 97.00 84 VAL A CA 1
ATOM 644 C C . VAL A 1 84 ? 5.183 -15.027 -9.621 1.00 97.00 84 VAL A C 1
ATOM 646 O O . VAL A 1 84 ? 4.177 -14.465 -9.192 1.00 97.00 84 VAL A O 1
ATOM 649 N N . ASP A 1 85 ? 5.463 -15.148 -10.922 1.00 95.31 85 ASP A N 1
ATOM 650 C CA . ASP A 1 85 ? 4.617 -14.689 -12.036 1.00 95.31 85 ASP A CA 1
ATOM 651 C C . ASP A 1 85 ? 4.271 -13.188 -12.025 1.00 95.31 85 ASP A C 1
ATOM 653 O O . ASP A 1 85 ? 3.358 -12.748 -12.729 1.00 95.31 85 ASP A O 1
ATOM 657 N N . LEU A 1 86 ? 5.014 -12.369 -11.271 1.00 94.25 86 LEU A N 1
ATOM 658 C CA . LEU A 1 86 ? 4.796 -10.923 -11.231 1.00 94.25 86 LEU A CA 1
ATOM 659 C C . LEU A 1 86 ? 4.954 -10.273 -12.616 1.00 94.25 86 LEU A C 1
ATOM 661 O O . LEU A 1 86 ? 4.278 -9.299 -12.936 1.00 94.25 86 LEU A O 1
ATOM 665 N N . ASP A 1 87 ? 5.815 -10.829 -13.464 1.00 92.94 87 ASP A N 1
ATOM 666 C CA . ASP A 1 87 ? 6.012 -10.401 -14.847 1.00 92.94 87 ASP A CA 1
ATOM 667 C C . ASP A 1 87 ? 4.782 -10.637 -15.739 1.00 92.94 87 ASP A C 1
ATOM 669 O O . ASP A 1 87 ? 4.599 -9.896 -16.710 1.00 92.94 87 ASP A O 1
ATOM 673 N N . LYS A 1 88 ? 3.925 -11.603 -15.376 1.00 94.75 88 LYS A N 1
ATOM 674 C CA . LYS A 1 88 ? 2.683 -11.979 -16.075 1.00 94.75 88 LYS A CA 1
ATOM 675 C C . LYS A 1 88 ? 1.436 -11.288 -15.519 1.00 94.75 88 LYS A C 1
ATOM 677 O O . LYS A 1 88 ? 0.352 -11.458 -16.079 1.00 94.75 88 LYS A O 1
ATOM 682 N N . ALA A 1 89 ? 1.562 -10.547 -14.419 1.00 93.25 89 ALA A N 1
ATOM 683 C CA . ALA A 1 89 ? 0.445 -9.824 -13.827 1.00 93.25 89 ALA A CA 1
ATOM 684 C C . ALA A 1 89 ? -0.100 -8.748 -14.795 1.00 93.25 89 ALA A C 1
ATOM 686 O O . ALA A 1 89 ? 0.666 -8.191 -15.593 1.00 93.25 89 ALA A O 1
ATOM 687 N N . PRO A 1 90 ? -1.408 -8.420 -14.732 1.00 92.38 90 PRO A N 1
ATOM 688 C CA . PRO A 1 90 ? -1.975 -7.309 -15.489 1.00 92.38 90 PRO A CA 1
ATOM 689 C C . PRO A 1 90 ? -1.219 -6.003 -15.222 1.00 92.38 90 PRO A C 1
ATOM 691 O O . PRO A 1 90 ? -0.910 -5.677 -14.075 1.00 92.38 90 PRO A O 1
ATOM 694 N N . ARG A 1 91 ? -0.937 -5.247 -16.284 1.00 91.56 91 ARG A N 1
ATOM 695 C CA . ARG A 1 91 ? -0.256 -3.951 -16.197 1.00 91.56 91 ARG A CA 1
ATOM 696 C C . ARG A 1 91 ? -1.268 -2.820 -16.092 1.00 91.56 91 ARG A C 1
ATOM 698 O O . ARG A 1 91 ? -2.348 -2.893 -16.676 1.00 91.56 91 ARG A O 1
ATOM 705 N N . ASN A 1 92 ? -0.920 -1.779 -15.342 1.00 87.56 92 ASN A N 1
ATOM 706 C CA . ASN A 1 92 ? -1.716 -0.555 -15.307 1.00 87.56 92 ASN A CA 1
ATOM 707 C C . ASN A 1 92 ? -1.382 0.328 -16.528 1.00 87.56 92 ASN A C 1
ATOM 709 O O . ASN A 1 92 ? -0.579 -0.044 -17.383 1.00 87.56 92 ASN A O 1
ATOM 713 N N . ALA A 1 93 ? -1.979 1.517 -16.611 1.00 88.94 93 ALA A N 1
ATOM 714 C CA . ALA A 1 93 ? -1.766 2.439 -17.730 1.00 88.94 93 ALA A CA 1
ATOM 715 C C . ALA A 1 93 ? -0.308 2.929 -17.897 1.00 88.94 93 ALA A C 1
ATOM 717 O O . ALA A 1 93 ? 0.008 3.519 -18.927 1.00 88.94 93 ALA A O 1
ATOM 718 N N . MET A 1 94 ? 0.568 2.703 -16.910 1.00 84.88 94 MET A N 1
ATOM 719 C CA . MET A 1 94 ? 1.989 3.063 -16.967 1.00 84.88 94 MET A CA 1
ATOM 720 C C . MET A 1 94 ? 2.895 1.918 -17.455 1.00 84.88 94 MET A C 1
ATOM 722 O O . MET A 1 94 ? 4.058 2.184 -17.757 1.00 84.88 94 MET A O 1
ATOM 726 N N . GLY A 1 95 ? 2.365 0.693 -17.591 1.00 78.31 95 GLY A N 1
ATOM 727 C CA . GLY A 1 95 ? 3.113 -0.496 -18.031 1.00 78.31 95 GLY A CA 1
ATOM 728 C C . GLY A 1 95 ? 3.699 -1.343 -16.906 1.00 78.31 95 GLY A C 1
ATOM 729 O O . GLY A 1 95 ? 4.101 -0.801 -15.860 1.00 78.31 95 GLY A O 1
#